Protein AF-A0A0F6YK40-F1 (afdb_monomer)

InterPro domains:
  IPR001387 Cro/C1-type, helix-turn-helix domain [PF01381] (1-40)
  IPR001387 Cro/C1-type, helix-turn-helix domain [PS50943] (1-46)
  IPR001387 Cro/C1-type, helix-turn-helix domain [cd00093] (1-46)
  IPR010982 Lambda repressor-like, DNA-binding domain superfamily [G3DSA:1.10.260.40] (1-54)
  IPR010982 Lambda repressor-like, DNA-binding domain superfamily [SSF47413] (1-53)

pLDDT: mean 79.92, std 15.19, range [35.5, 92.06]

Secondary structure (DSSP, 8-state):
--HHHHHHHH---HHHHHHHHTTSSPPPHHHHHHHHHHHT--HHHHHHS-SPPPTTS-------

Nearest PDB structures (foldseek):
  3jxc-assembly1_L  TM=9.024E-01  e=3.066E-02  Lederbergvirus P22
  6rnz-assembly2_B  TM=8.490E-01  e=5.024E-02  Deinococcus deserti
  6b9s-assembly3_F  TM=9.105E-01  e=1.349E-01  Nitrosopumilus maritimus SCM1
  1y7y-assembly1_B  TM=9.193E-01  e=1.727E-01  Aeromonas hydrophila
  3op9-assembly1_A  TM=7.739E-01  e=1.349E-01  Listeria innocua

Organism: NCBI:txid927083

Structure (mmCIF, N/CA/C/O backbone):
data_AF-A0A0F6YK40-F1
#
_entry.id   AF-A0A0F6YK40-F1
#
loop_
_atom_site.group_PDB
_atom_site.id
_atom_site.type_symbol
_atom_site.label_atom_id
_atom_site.label_alt_id
_atom_site.label_comp_id
_atom_site.label_asym_id
_atom_site.label_entity_id
_atom_site.label_seq_id
_atom_site.pdbx_PDB_ins_code
_atom_site.Cartn_x
_atom_site.Cartn_y
_atom_site.Cartn_z
_atom_site.occupancy
_atom_site.B_iso_or_equiv
_atom_site.auth_seq_id
_atom_site.auth_comp_id
_atom_site.auth_asym_id
_atom_site.auth_atom_id
_atom_site.pdbx_PDB_model_num
ATOM 1 N N . MET A 1 1 ? -8.053 7.824 2.155 1.00 65.94 1 MET A N 1
ATOM 2 C CA . MET A 1 1 ? -7.006 7.610 3.186 1.00 65.94 1 MET A CA 1
ATOM 3 C C . MET A 1 1 ? -5.903 8.660 3.029 1.00 65.94 1 MET A C 1
ATOM 5 O O . MET A 1 1 ? -5.648 9.058 1.903 1.00 65.94 1 MET A O 1
ATOM 9 N N . THR A 1 2 ? -5.278 9.145 4.111 1.00 86.94 2 THR A N 1
ATOM 10 C CA . THR A 1 2 ? -4.090 10.028 4.035 1.00 86.94 2 THR A CA 1
ATOM 11 C C . THR A 1 2 ? -2.802 9.196 4.007 1.00 86.94 2 THR A C 1
ATOM 13 O O . THR A 1 2 ? -2.803 8.061 4.482 1.00 86.94 2 THR A O 1
ATOM 16 N N . GLN A 1 3 ? -1.682 9.752 3.523 1.00 83.00 3 GLN A N 1
ATOM 17 C CA . GLN A 1 3 ? -0.379 9.060 3.574 1.00 83.00 3 GLN A CA 1
ATOM 18 C C . GLN A 1 3 ? 0.028 8.644 4.996 1.00 83.00 3 GLN A C 1
ATOM 20 O O . GLN A 1 3 ? 0.710 7.639 5.162 1.00 83.00 3 GLN A O 1
ATOM 25 N N . VAL A 1 4 ? -0.382 9.403 6.018 1.00 86.12 4 VAL A N 1
ATOM 26 C CA . VAL A 1 4 ? -0.109 9.068 7.426 1.00 86.12 4 VAL A CA 1
ATOM 27 C C . VAL A 1 4 ? -0.833 7.782 7.813 1.00 86.12 4 VAL A C 1
ATOM 29 O O . VAL A 1 4 ? -0.199 6.843 8.278 1.00 86.12 4 VAL A O 1
ATOM 32 N N . ALA A 1 5 ? -2.134 7.699 7.532 1.00 85.81 5 ALA A N 1
ATOM 33 C CA . ALA A 1 5 ? -2.918 6.500 7.817 1.00 85.81 5 ALA A CA 1
ATOM 34 C C . ALA A 1 5 ? -2.427 5.278 7.014 1.00 85.81 5 ALA A C 1
ATOM 36 O O . ALA A 1 5 ? -2.365 4.174 7.549 1.00 85.81 5 ALA A O 1
ATOM 37 N N . LEU A 1 6 ? -1.999 5.473 5.759 1.00 85.81 6 LEU A N 1
ATOM 38 C CA . LEU A 1 6 ? -1.398 4.400 4.956 1.00 85.81 6 LEU A CA 1
ATOM 39 C C . LEU A 1 6 ? -0.044 3.950 5.526 1.00 85.81 6 LEU A C 1
ATOM 41 O O . LEU A 1 6 ? 0.249 2.757 5.554 1.00 85.81 6 LEU A O 1
ATOM 45 N N . SER A 1 7 ? 0.774 4.890 6.002 1.00 89.69 7 SER A N 1
ATOM 46 C CA . SER A 1 7 ? 2.063 4.606 6.638 1.00 89.69 7 SER A CA 1
ATOM 47 C C . SER A 1 7 ? 1.891 3.757 7.896 1.00 89.69 7 SER A C 1
ATOM 49 O O . SER A 1 7 ? 2.602 2.771 8.076 1.00 89.69 7 SER A O 1
ATOM 51 N N . GLU A 1 8 ? 0.906 4.088 8.731 1.00 88.50 8 GLU A N 1
ATOM 52 C CA . GLU A 1 8 ? 0.590 3.329 9.942 1.00 88.50 8 GLU A CA 1
ATOM 53 C C . GLU A 1 8 ? 0.076 1.920 9.619 1.00 88.50 8 GLU A C 1
ATOM 55 O O . GLU A 1 8 ? 0.513 0.952 10.243 1.00 88.50 8 GLU A O 1
ATOM 60 N N . ALA A 1 9 ? -0.794 1.790 8.612 1.00 87.12 9 ALA A N 1
ATOM 61 C CA . ALA A 1 9 ? -1.371 0.507 8.215 1.00 87.12 9 ALA A CA 1
ATOM 62 C C . ALA A 1 9 ? -0.345 -0.443 7.574 1.00 87.12 9 ALA A C 1
ATOM 64 O O . ALA A 1 9 ? -0.348 -1.641 7.845 1.00 87.12 9 ALA A O 1
ATOM 65 N N . THR A 1 10 ? 0.560 0.088 6.750 1.00 87.69 10 THR A N 1
ATOM 66 C CA . THR A 1 10 ? 1.537 -0.709 5.982 1.00 87.69 10 THR A CA 1
ATOM 67 C C . THR A 1 10 ? 2.902 -0.823 6.658 1.00 87.69 10 THR A C 1
ATOM 69 O O . THR A 1 10 ? 3.748 -1.594 6.212 1.00 87.69 10 THR A O 1
ATOM 72 N N . LYS A 1 11 ? 3.152 -0.036 7.715 1.00 88.06 11 LYS A N 1
ATOM 73 C CA . LYS A 1 11 ? 4.478 0.188 8.325 1.00 88.06 11 LYS A CA 1
ATOM 74 C C . LYS A 1 11 ? 5.531 0.739 7.354 1.00 88.06 11 LYS A C 1
ATOM 76 O O . LYS A 1 11 ? 6.721 0.752 7.673 1.00 88.06 11 LYS A O 1
ATOM 81 N N . ILE A 1 12 ? 5.119 1.221 6.183 1.00 89.12 12 ILE A N 1
ATOM 82 C CA . ILE A 1 12 ? 6.002 1.873 5.218 1.00 89.12 12 ILE A CA 1
ATOM 83 C C . ILE A 1 12 ? 6.143 3.333 5.633 1.00 89.12 12 ILE A C 1
ATOM 85 O O . ILE A 1 12 ? 5.154 4.010 5.894 1.00 89.12 12 ILE A O 1
ATOM 89 N N . ASN A 1 13 ? 7.371 3.848 5.687 1.00 91.75 13 ASN A N 1
ATOM 90 C CA . ASN A 1 13 ? 7.606 5.249 6.028 1.00 91.7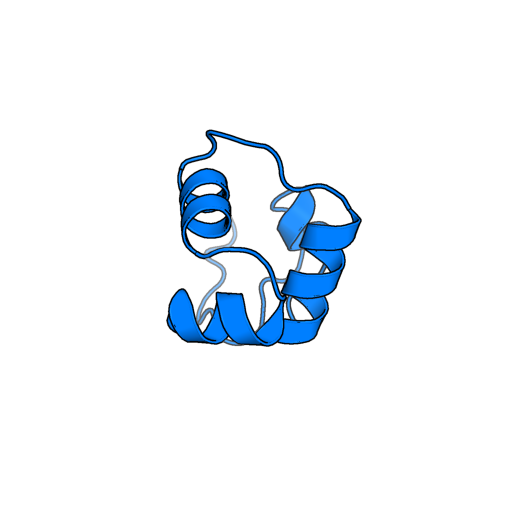5 13 ASN A CA 1
ATOM 91 C C . ASN A 1 13 ? 6.902 6.185 5.026 1.00 91.75 13 ASN A C 1
ATOM 93 O O . ASN A 1 13 ? 6.983 5.974 3.816 1.00 91.75 13 ASN A O 1
ATOM 97 N N . GLN A 1 14 ? 6.285 7.259 5.519 1.00 90.94 14 GLN A N 1
ATOM 98 C CA . GLN A 1 14 ? 5.628 8.277 4.698 1.00 90.94 14 GLN A CA 1
ATOM 99 C C . GLN A 1 14 ? 6.526 8.820 3.569 1.00 90.94 14 GLN A C 1
ATOM 101 O O . GLN A 1 14 ? 6.078 9.004 2.440 1.00 90.94 14 GLN A O 1
ATOM 106 N N . SER A 1 15 ? 7.823 9.006 3.841 1.00 91.69 15 SER A N 1
ATOM 107 C CA . SER A 1 15 ? 8.793 9.445 2.828 1.00 91.69 15 SER A CA 1
ATOM 108 C C . SER A 1 15 ? 8.962 8.421 1.703 1.00 91.69 15 SER A C 1
ATOM 110 O O . SER A 1 15 ? 9.174 8.801 0.556 1.00 91.69 15 SER A O 1
ATOM 112 N N . THR A 1 16 ? 8.875 7.129 2.021 1.00 90.75 16 THR A N 1
ATOM 113 C CA . THR A 1 16 ? 8.955 6.036 1.046 1.00 90.75 16 THR A CA 1
ATOM 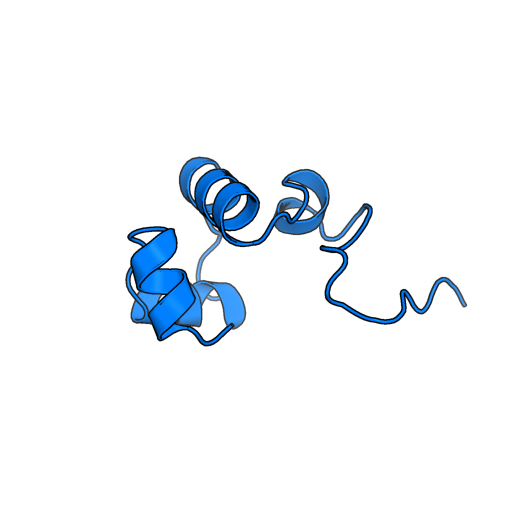114 C C . THR A 1 16 ? 7.679 5.956 0.216 1.00 90.75 16 THR A C 1
ATOM 116 O O . THR A 1 16 ? 7.773 5.899 -1.005 1.00 90.75 16 THR A O 1
ATOM 119 N N . LEU A 1 17 ? 6.503 6.059 0.846 1.00 90.00 17 LEU A N 1
ATOM 120 C CA . LEU A 1 17 ? 5.222 6.145 0.132 1.00 90.00 17 LEU A CA 1
ATOM 121 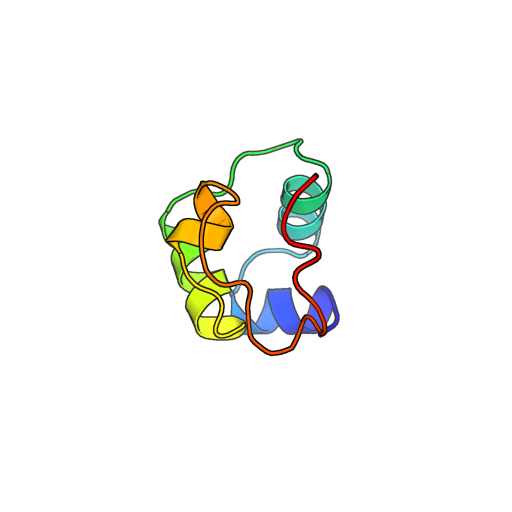C 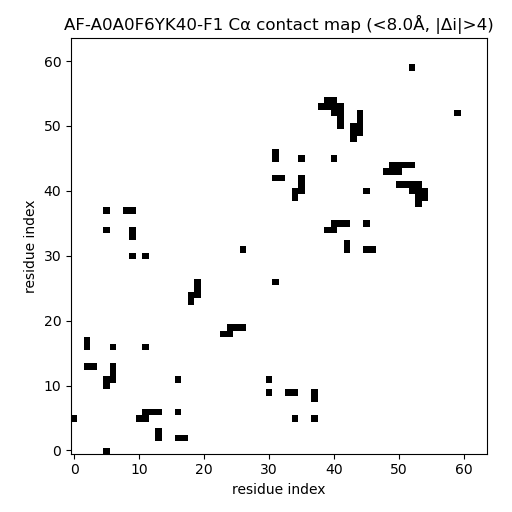C . LEU A 1 17 ? 5.214 7.319 -0.852 1.00 90.00 17 LEU A C 1
ATOM 123 O O . LEU A 1 17 ? 4.877 7.160 -2.018 1.00 90.00 17 LEU A O 1
ATOM 127 N N . SER A 1 18 ? 5.700 8.480 -0.414 1.00 91.31 18 SER A N 1
ATOM 128 C CA . SER A 1 18 ? 5.799 9.658 -1.269 1.00 91.31 18 SER A CA 1
ATOM 129 C C . SER A 1 18 ? 6.768 9.467 -2.448 1.00 91.31 18 SER A C 1
ATOM 131 O O . SER A 1 18 ? 6.558 10.044 -3.510 1.00 91.31 18 SER A O 1
ATOM 133 N N . LYS A 1 19 ? 7.820 8.651 -2.302 1.00 92.06 19 LYS A N 1
ATOM 134 C CA . LYS A 1 19 ? 8.710 8.284 -3.419 1.00 92.06 19 LYS A CA 1
ATOM 135 C C . LYS A 1 19 ? 8.044 7.325 -4.401 1.00 92.06 19 LYS A C 1
ATOM 137 O O . LYS A 1 19 ? 8.270 7.472 -5.598 1.00 92.06 19 LYS A O 1
ATOM 142 N N . TYR A 1 20 ? 7.232 6.390 -3.907 1.00 90.38 20 TYR A N 1
ATOM 143 C CA . TYR A 1 20 ? 6.442 5.492 -4.753 1.00 90.38 20 TYR A CA 1
ATOM 144 C C . TYR A 1 20 ? 5.454 6.283 -5.612 1.00 90.38 20 TYR A C 1
ATOM 146 O O . TYR A 1 20 ? 5.433 6.120 -6.825 1.00 90.38 20 TYR A O 1
ATOM 154 N N . GLU A 1 21 ? 4.719 7.222 -5.013 1.00 86.00 21 GLU A N 1
ATOM 155 C CA . GLU A 1 21 ? 3.771 8.085 -5.735 1.00 86.00 21 GLU A CA 1
ATOM 156 C C . GLU A 1 21 ? 4.442 8.966 -6.800 1.00 86.00 21 GLU A C 1
ATOM 158 O O . GLU A 1 21 ? 3.838 9.270 -7.826 1.00 86.00 21 GLU A O 1
ATOM 163 N N . ARG A 1 22 ? 5.695 9.381 -6.573 1.00 88.56 22 ARG A N 1
ATOM 164 C CA . ARG A 1 22 ? 6.481 10.157 -7.546 1.00 88.56 22 ARG A CA 1
ATOM 165 C C . ARG A 1 22 ? 7.199 9.296 -8.591 1.00 88.56 22 ARG A C 1
ATOM 167 O O . ARG A 1 22 ? 7.830 9.859 -9.480 1.00 88.56 22 ARG A O 1
ATOM 174 N N . GLY A 1 23 ? 7.147 7.967 -8.478 1.00 87.00 23 GLY A N 1
ATOM 175 C CA . GLY A 1 23 ? 7.878 7.050 -9.357 1.00 87.00 23 GLY A CA 1
ATOM 176 C C . GLY A 1 23 ? 9.402 7.107 -9.192 1.00 87.00 23 GLY A C 1
ATOM 177 O O . GLY A 1 23 ? 10.134 6.719 -10.095 1.00 87.00 23 GLY A O 1
ATOM 178 N N . GLU A 1 24 ? 9.906 7.611 -8.061 1.00 90.81 24 GLU A N 1
ATOM 179 C CA . GLU A 1 24 ? 11.352 7.668 -7.797 1.00 90.81 24 GLU A CA 1
ATOM 180 C C . GLU A 1 24 ? 11.932 6.301 -7.419 1.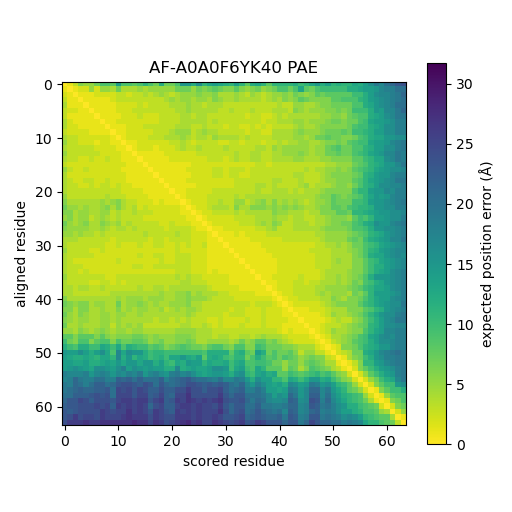00 90.81 24 GLU A C 1
ATOM 182 O O . GLU A 1 24 ? 13.123 6.054 -7.611 1.00 90.81 24 GLU A O 1
ATOM 187 N N . ILE A 1 25 ? 11.111 5.440 -6.814 1.00 91.38 25 ILE A N 1
ATOM 188 C CA . ILE A 1 25 ? 11.494 4.103 -6.362 1.00 91.38 25 ILE A CA 1
ATOM 189 C C . ILE A 1 25 ? 10.360 3.139 -6.698 1.00 91.38 25 ILE A C 1
ATOM 191 O O . ILE A 1 25 ? 9.200 3.430 -6.414 1.00 91.38 25 ILE A O 1
ATOM 195 N N . GLU A 1 26 ? 10.712 1.972 -7.228 1.00 87.50 26 GLU A N 1
ATOM 196 C CA . GLU A 1 26 ? 9.781 0.863 -7.427 1.00 87.50 26 GLU A CA 1
ATOM 197 C C . GLU A 1 26 ? 9.476 0.181 -6.075 1.00 87.50 26 GLU A C 1
ATOM 199 O O . GLU A 1 26 ? 10.412 -0.203 -5.356 1.00 87.50 26 GLU A O 1
ATOM 204 N N . PRO A 1 27 ? 8.204 0.017 -5.675 1.00 87.81 27 PRO A N 1
ATOM 205 C CA . PRO A 1 27 ? 7.866 -0.764 -4.493 1.00 87.81 27 PRO A CA 1
ATOM 206 C C . PRO A 1 27 ? 8.208 -2.246 -4.704 1.00 87.81 27 PRO A C 1
ATOM 208 O O . PRO A 1 27 ? 7.959 -2.823 -5.759 1.00 87.81 27 PRO A O 1
ATOM 211 N N . GLY A 1 28 ? 8.767 -2.885 -3.674 1.00 89.94 28 GLY A N 1
ATOM 212 C CA . GLY A 1 28 ? 8.965 -4.336 -3.675 1.00 89.94 28 GLY A CA 1
ATOM 213 C C . GLY A 1 28 ? 7.643 -5.088 -3.500 1.00 89.94 28 GLY A C 1
ATOM 214 O O . GLY A 1 28 ? 6.661 -4.515 -3.026 1.00 89.94 28 GLY A O 1
ATOM 215 N N . ILE A 1 29 ? 7.635 -6.389 -3.810 1.00 88.50 29 ILE A N 1
ATOM 216 C CA . ILE A 1 29 ? 6.439 -7.242 -3.680 1.00 88.50 29 ILE A CA 1
ATOM 217 C C . ILE A 1 29 ? 5.863 -7.182 -2.257 1.00 88.50 29 ILE A C 1
ATOM 219 O O . ILE A 1 29 ? 4.655 -7.034 -2.109 1.00 88.50 29 ILE A O 1
ATOM 223 N N . ASP A 1 30 ? 6.708 -7.193 -1.221 1.00 89.69 30 ASP A N 1
ATOM 224 C CA . ASP A 1 30 ? 6.258 -7.073 0.174 1.00 89.69 30 ASP A CA 1
ATOM 225 C C . ASP A 1 30 ? 5.499 -5.760 0.436 1.00 89.69 30 ASP A C 1
ATOM 227 O O . ASP A 1 30 ? 4.455 -5.759 1.089 1.00 89.69 30 ASP A O 1
ATOM 231 N N . SER A 1 31 ? 5.983 -4.641 -0.117 1.00 90.81 31 SER A N 1
ATOM 232 C CA . SER A 1 31 ? 5.308 -3.342 -0.014 1.00 90.81 31 SER A CA 1
ATOM 233 C C . SER A 1 31 ? 3.975 -3.347 -0.757 1.00 90.81 31 SER A C 1
ATOM 235 O O . SER A 1 31 ? 2.992 -2.816 -0.248 1.00 90.81 31 SER A O 1
ATOM 237 N N . ILE A 1 32 ? 3.928 -3.951 -1.948 1.00 89.81 32 ILE A N 1
ATOM 238 C CA . ILE A 1 32 ? 2.709 -4.039 -2.759 1.00 89.81 32 ILE A CA 1
ATOM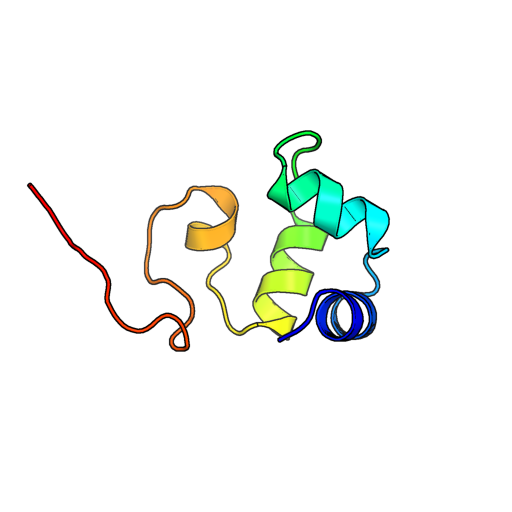 239 C C . ILE A 1 32 ? 1.645 -4.867 -2.032 1.00 89.81 32 ILE A C 1
ATOM 241 O O . ILE A 1 32 ? 0.495 -4.441 -1.964 1.00 89.81 32 ILE A O 1
ATOM 245 N N . VAL A 1 33 ? 2.022 -6.005 -1.443 1.00 90.19 33 VAL A N 1
ATOM 246 C CA . VAL A 1 33 ? 1.119 -6.844 -0.639 1.00 90.19 33 VAL A CA 1
ATOM 247 C C . VAL A 1 33 ? 0.604 -6.072 0.576 1.00 90.19 33 VAL A C 1
ATOM 249 O O . VAL A 1 33 ? -0.601 -6.033 0.798 1.00 90.19 33 VAL A O 1
ATOM 252 N N . ALA A 1 34 ? 1.482 -5.390 1.318 1.00 89.94 34 ALA A N 1
ATOM 253 C CA . ALA A 1 34 ? 1.068 -4.603 2.479 1.00 89.94 34 ALA A CA 1
ATOM 254 C C . ALA A 1 34 ? 0.083 -3.483 2.099 1.00 89.94 34 ALA A C 1
ATOM 256 O O . ALA A 1 34 ? -0.907 -3.254 2.793 1.00 89.94 34 ALA A O 1
ATOM 257 N N . ILE A 1 35 ? 0.331 -2.792 0.981 1.00 88.44 35 ILE A N 1
ATOM 258 C CA . ILE A 1 35 ? -0.564 -1.751 0.464 1.00 88.44 35 ILE A CA 1
ATOM 259 C C . ILE A 1 35 ? -1.894 -2.365 0.019 1.00 88.44 35 ILE A C 1
ATOM 261 O O . ILE A 1 35 ? -2.941 -1.818 0.362 1.00 88.44 35 ILE A O 1
ATOM 265 N N . ALA A 1 36 ? -1.874 -3.495 -0.690 1.00 89.06 36 ALA A N 1
ATOM 266 C CA . ALA A 1 36 ? -3.067 -4.228 -1.107 1.00 89.06 36 ALA A CA 1
ATOM 267 C C . ALA A 1 36 ? -3.942 -4.616 0.093 1.00 89.06 36 ALA A C 1
ATOM 269 O O . ALA A 1 36 ? -5.132 -4.320 0.104 1.00 89.06 36 ALA A O 1
ATOM 270 N N . GLU A 1 37 ? -3.354 -5.192 1.142 1.00 88.50 37 GLU A N 1
ATOM 271 C CA . GLU A 1 37 ? -4.074 -5.569 2.364 1.00 88.50 37 GLU A CA 1
ATOM 272 C C . GLU A 1 37 ? -4.641 -4.352 3.109 1.00 88.50 37 GLU A C 1
ATOM 274 O O . GLU A 1 37 ? -5.770 -4.394 3.595 1.00 88.50 37 GLU A O 1
ATOM 279 N N . ALA A 1 38 ? -3.889 -3.249 3.170 1.00 88.75 38 ALA A N 1
ATOM 280 C CA . ALA A 1 38 ? -4.320 -2.029 3.852 1.00 88.75 38 ALA A CA 1
ATOM 281 C C . ALA A 1 38 ? -5.415 -1.254 3.097 1.00 88.75 38 ALA A C 1
ATOM 283 O O . ALA A 1 38 ? -6.222 -0.563 3.718 1.00 88.75 38 ALA A O 1
ATOM 284 N N . THR A 1 39 ? -5.421 -1.321 1.764 1.00 84.25 39 THR A N 1
ATOM 285 C CA . THR A 1 39 ? -6.330 -0.548 0.896 1.00 84.25 39 THR A CA 1
ATOM 286 C C . THR A 1 39 ? -7.479 -1.374 0.324 1.00 84.25 39 THR A C 1
ATOM 288 O O . THR A 1 39 ? -8.446 -0.801 -0.170 1.00 84.25 39 THR A O 1
ATOM 291 N N . GLY A 1 40 ? -7.372 -2.702 0.351 1.00 84.44 40 GLY A N 1
ATOM 292 C CA . GLY A 1 40 ? -8.241 -3.603 -0.403 1.00 84.44 40 GLY A CA 1
ATOM 293 C C . GLY A 1 40 ? -7.981 -3.597 -1.915 1.00 84.44 40 GLY A C 1
ATOM 294 O O . GLY A 1 40 ? -8.809 -4.107 -2.665 1.00 84.44 40 GLY A O 1
ATOM 295 N N . ALA A 1 41 ? -6.876 -3.005 -2.383 1.00 85.19 41 ALA A N 1
ATOM 296 C CA . ALA A 1 41 ? -6.512 -2.981 -3.799 1.00 85.19 41 ALA A CA 1
ATOM 297 C C . ALA A 1 41 ? -5.941 -4.323 -4.276 1.00 85.19 41 ALA A C 1
ATOM 299 O O . ALA A 1 41 ? -5.294 -5.047 -3.521 1.00 85.19 41 ALA A O 1
ATOM 300 N N . CYS A 1 42 ? -6.111 -4.635 -5.562 1.00 85.75 42 CYS A N 1
ATOM 301 C CA . CYS A 1 42 ? -5.490 -5.810 -6.163 1.00 85.75 42 CYS A CA 1
ATOM 302 C C . CYS A 1 42 ? -3.985 -5.595 -6.396 1.00 85.75 42 CYS A C 1
ATOM 304 O O . CYS A 1 42 ? -3.567 -4.577 -6.947 1.00 85.75 42 CYS A O 1
ATOM 306 N N . ILE A 1 43 ? -3.174 -6.600 -6.044 1.00 87.25 43 ILE A N 1
ATOM 307 C CA . ILE A 1 43 ? -1.717 -6.605 -6.275 1.00 87.25 43 ILE A CA 1
ATOM 308 C C . ILE A 1 43 ? -1.399 -6.410 -7.763 1.00 87.25 43 ILE A C 1
ATOM 310 O O . ILE A 1 43 ? -0.486 -5.664 -8.092 1.00 87.25 43 ILE A O 1
ATOM 314 N N . GLU A 1 44 ? -2.158 -7.054 -8.657 1.00 85.38 44 GLU A N 1
ATOM 315 C CA . GLU A 1 44 ? -1.975 -6.931 -10.111 1.00 85.38 44 GLU A CA 1
ATOM 316 C C . GLU A 1 44 ? -2.144 -5.481 -10.579 1.00 85.38 44 GLU A C 1
ATOM 318 O O . GLU A 1 44 ? -1.270 -4.953 -11.271 1.00 85.38 44 GLU A O 1
ATOM 323 N N . TRP A 1 45 ? -3.193 -4.805 -10.098 1.00 87.00 45 TRP A N 1
ATOM 324 C CA . TRP A 1 45 ? -3.439 -3.393 -10.380 1.00 87.00 45 TRP A CA 1
ATOM 325 C C . TRP A 1 45 ? -2.329 -2.498 -9.819 1.00 87.00 45 TRP A C 1
ATOM 327 O O . TRP A 1 45 ? -1.837 -1.620 -10.521 1.00 87.00 45 TRP 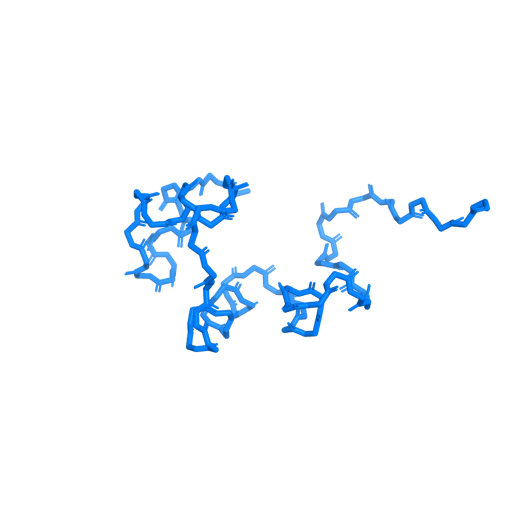A O 1
ATOM 337 N N . LEU A 1 46 ? -1.859 -2.759 -8.595 1.00 85.62 46 LEU A N 1
ATOM 338 C CA . LEU A 1 46 ? -0.758 -2.003 -7.988 1.00 85.62 46 LEU A CA 1
ATOM 339 C C . LEU A 1 46 ? 0.591 -2.209 -8.696 1.00 85.62 46 LEU A C 1
ATOM 341 O O . LEU A 1 46 ? 1.396 -1.285 -8.744 1.00 85.62 46 LEU A O 1
ATOM 345 N N . ALA A 1 47 ? 0.858 -3.411 -9.208 1.00 85.25 47 ALA A N 1
ATOM 346 C CA . ALA A 1 47 ? 2.142 -3.762 -9.812 1.00 85.25 47 ALA A CA 1
ATOM 347 C C . ALA A 1 47 ? 2.228 -3.410 -11.302 1.00 85.25 47 ALA A C 1
ATOM 349 O O . ALA A 1 47 ? 3.314 -3.150 -11.812 1.00 85.25 47 ALA A O 1
ATOM 350 N N . THR A 1 48 ? 1.104 -3.453 -12.017 1.00 83.06 48 THR A N 1
ATOM 351 C CA . THR A 1 48 ? 1.086 -3.339 -13.485 1.00 83.06 48 THR A CA 1
ATOM 352 C C . THR A 1 48 ? 0.211 -2.201 -13.999 1.00 83.06 48 THR A C 1
ATOM 354 O O . THR A 1 48 ? 0.299 -1.853 -15.174 1.00 83.06 48 THR A O 1
ATOM 357 N N . GLY A 1 49 ? -0.652 -1.629 -13.154 1.00 78.88 49 GLY A N 1
ATOM 358 C CA . GLY A 1 49 ? -1.701 -0.700 -13.579 1.00 78.88 49 GLY A CA 1
ATOM 359 C C . GLY A 1 49 ? -2.842 -1.366 -14.358 1.00 78.88 49 GLY A C 1
ATOM 360 O O . GLY A 1 49 ? -3.737 -0.671 -14.832 1.00 78.88 49 GLY A O 1
ATOM 361 N N . VAL A 1 50 ? -2.826 -2.695 -14.503 1.00 74.81 50 VAL A N 1
ATOM 362 C CA . VAL A 1 50 ? -3.841 -3.490 -15.203 1.00 74.81 50 VAL A CA 1
ATOM 363 C C . VAL A 1 50 ? -4.681 -4.245 -14.171 1.00 74.81 50 VAL A C 1
ATOM 365 O O . VAL A 1 50 ? -4.134 -4.819 -13.234 1.00 74.81 50 VAL A O 1
ATOM 368 N N . GLY A 1 51 ? -6.007 -4.237 -14.326 1.00 68.69 51 GL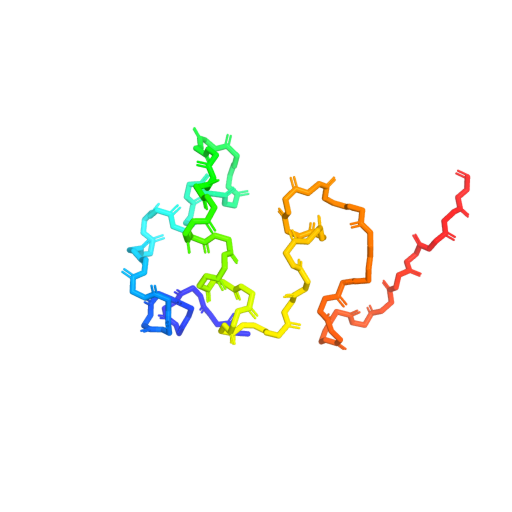Y A N 1
ATOM 369 C CA . GLY A 1 51 ? -6.945 -4.936 -13.436 1.00 68.69 51 GLY A CA 1
ATOM 370 C C . GLY A 1 51 ? -7.974 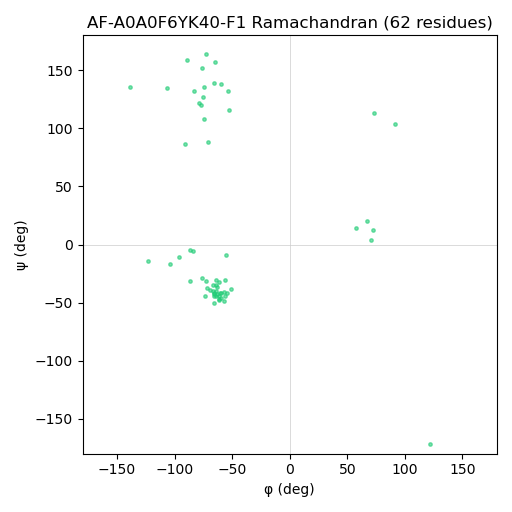-4.012 -12.780 1.00 68.69 51 GLY A C 1
ATOM 371 O O . GLY A 1 51 ? -8.089 -2.841 -13.143 1.00 68.69 51 GLY A O 1
ATOM 372 N N . ASP A 1 52 ? -8.737 -4.554 -11.828 1.00 68.50 52 ASP A N 1
ATOM 373 C CA . ASP A 1 52 ? -9.788 -3.819 -11.116 1.00 68.50 52 ASP A CA 1
ATOM 374 C C . ASP A 1 52 ? -9.158 -2.894 -10.051 1.00 68.50 52 ASP A C 1
ATOM 376 O O . ASP A 1 52 ? -8.438 -3.382 -9.166 1.00 68.50 52 ASP A O 1
ATOM 380 N N . PRO A 1 53 ? -9.360 -1.564 -10.127 1.00 68.06 53 PRO A N 1
ATOM 381 C CA . PRO A 1 53 ? -8.876 -0.652 -9.100 1.00 68.06 53 PRO A CA 1
ATOM 382 C C . PRO A 1 53 ? -9.580 -0.922 -7.759 1.00 68.06 53 PRO A C 1
ATOM 384 O O . PRO A 1 53 ? -10.697 -1.440 -7.734 1.00 68.06 53 PRO A O 1
ATOM 387 N N . PRO A 1 54 ? -8.977 -0.540 -6.615 1.00 65.88 54 PRO A N 1
ATOM 388 C CA . PRO A 1 54 ? -9.668 -0.608 -5.331 1.00 65.88 54 PRO A CA 1
ATOM 389 C C . PRO A 1 54 ? -11.004 0.138 -5.414 1.00 65.88 54 PRO A C 1
ATOM 391 O O . PRO A 1 54 ? -11.047 1.286 -5.862 1.00 65.88 54 PRO A O 1
ATOM 394 N N . ALA A 1 55 ? -12.071 -0.514 -4.941 1.00 58.22 55 ALA A N 1
ATOM 395 C CA . ALA A 1 55 ? -13.479 -0.122 -5.094 1.00 58.22 55 ALA A CA 1
ATOM 396 C C . ALA A 1 55 ? -13.847 1.298 -4.603 1.00 58.22 55 ALA A C 1
ATOM 398 O O . ALA A 1 55 ? -14.953 1.766 -4.858 1.00 58.22 55 ALA A O 1
ATOM 399 N N . ASP A 1 56 ? -12.931 1.992 -3.923 1.00 58.25 56 ASP A N 1
ATOM 400 C CA . ASP A 1 56 ? -13.084 3.382 -3.474 1.00 58.25 56 ASP A CA 1
ATOM 401 C C . ASP A 1 56 ? -12.675 4.426 -4.538 1.00 58.25 56 ASP A C 1
ATOM 403 O O . ASP A 1 56 ? -12.861 5.629 -4.350 1.00 58.25 56 ASP A O 1
ATOM 407 N N . SER A 1 57 ? -12.142 3.991 -5.685 1.00 47.31 57 SER A N 1
ATOM 408 C CA . SER A 1 57 ? -11.929 4.850 -6.854 1.00 47.31 57 SER A CA 1
ATOM 409 C C . SER A 1 57 ? -13.168 4.795 -7.741 1.00 47.31 57 SER A C 1
ATOM 411 O O . SER A 1 57 ? -13.270 3.980 -8.656 1.00 47.31 57 SER A O 1
ATOM 413 N N . ALA A 1 58 ? -14.145 5.651 -7.452 1.00 49.00 58 ALA A N 1
ATOM 414 C CA . ALA A 1 58 ? -15.289 5.849 -8.326 1.00 49.00 58 ALA A CA 1
ATOM 415 C C . ALA A 1 58 ? -14.831 6.178 -9.764 1.00 49.00 58 ALA A C 1
ATOM 417 O O . ALA A 1 58 ? -14.315 7.263 -10.028 1.00 49.00 58 ALA A O 1
ATOM 418 N N . THR A 1 59 ? -15.162 5.259 -10.677 1.00 44.06 59 THR A N 1
ATOM 419 C CA . THR A 1 59 ? -15.134 5.323 -12.154 1.00 44.06 59 THR A CA 1
ATOM 420 C C . THR A 1 59 ? -13.837 4.849 -12.830 1.00 44.06 59 THR A C 1
ATOM 422 O O . THR A 1 59 ? -12.874 5.610 -12.916 1.00 44.06 59 THR A O 1
ATOM 425 N N . PRO A 1 60 ? -13.824 3.634 -13.417 1.00 50.78 60 PRO A N 1
ATOM 426 C CA . PRO A 1 60 ? -12.902 3.316 -14.494 1.00 50.78 60 PRO A CA 1
ATOM 427 C C . PRO A 1 60 ? -13.412 4.012 -15.764 1.00 50.78 60 PRO A C 1
ATOM 429 O O . PRO A 1 60 ? -14.435 3.621 -16.326 1.00 50.78 60 PRO A O 1
ATOM 432 N N . ASP A 1 61 ? -12.719 5.062 -16.209 1.00 45.28 61 ASP A N 1
ATOM 433 C CA . ASP A 1 61 ? -12.805 5.499 -17.604 1.00 45.28 61 ASP A CA 1
ATOM 434 C C . ASP A 1 61 ? -12.087 4.444 -18.449 1.00 45.28 61 ASP A C 1
ATOM 436 O O . ASP A 1 61 ? -10.870 4.450 -18.638 1.00 45.28 61 ASP A O 1
ATOM 440 N N . ALA A 1 62 ? -12.863 3.439 -18.839 1.00 50.59 62 ALA A N 1
ATOM 441 C CA . ALA A 1 62 ? -12.472 2.447 -19.807 1.00 50.59 62 ALA A CA 1
ATOM 442 C C . ALA A 1 62 ? -12.619 3.037 -21.215 1.00 50.59 62 ALA A C 1
ATOM 444 O O . ALA A 1 62 ? -13.727 3.331 -21.654 1.00 50.59 62 ALA A O 1
ATOM 445 N N . ALA A 1 63 ? -11.493 3.042 -21.926 1.00 42.75 63 ALA A N 1
ATOM 446 C CA . ALA A 1 63 ? -11.374 2.903 -23.376 1.00 42.75 63 ALA A CA 1
ATOM 447 C C . ALA A 1 63 ? -11.791 4.092 -24.269 1.00 42.75 63 ALA A C 1
ATOM 449 O O . ALA A 1 63 ? -12.970 4.359 -24.499 1.00 42.75 63 ALA A O 1
ATOM 450 N N . ALA A 1 64 ? -10.781 4.667 -24.930 1.00 35.50 64 ALA A N 1
ATOM 451 C CA . ALA A 1 64 ? -10.871 5.184 -26.295 1.00 35.50 64 ALA A CA 1
ATOM 452 C C . ALA A 1 64 ? -9.704 4.626 -27.123 1.00 35.50 64 ALA A C 1
ATOM 454 O O . ALA A 1 64 ? -8.577 4.572 -26.576 1.00 35.50 64 ALA A O 1
#

Mean predicted aligned error: 7.52 Å

Radius of gyration: 12.05 Å; Cα contacts (8 Å, |Δi|>4): 55; chains: 1; bounding box: 27×17×36 Å

Foldseek 3Di:
DDLVQLCVQLVPDSVVVVCVVVVVDDDDLSSLVSSCVSQVADSCCSRPVDDDGRPVPPDDPDDD

Sequence (64 aa):
MTQVALSEATKINQSTLSKYERGEIEPGIDSIVAIAEATGACIEWLATGVGDPPADSATPDAAA

Solvent-accessible surface area (backbone atoms only — not comparable to full-atom values): 4012 Å² total; per-residue (Å²): 136,52,64,67,60,50,19,68,65,46,72,45,54,53,73,55,54,55,30,42,78,68,67,76,45,86,77,51,71,72,55,42,50,34,46,17,71,66,64,66,29,43,53,58,24,75,77,69,73,48,75,65,70,33,86,86,61,85,74,85,88,75,84,134